Protein AF-H2YJM8-F1 (afdb_monomer_lite)

Radius of gyration: 16.75 Å; chains: 1; bounding box: 34×37×42 Å

Secondary structure (DSSP, 8-state):
--S--SEEEEEETT-TTGGGS--S-SBTTEEEEEETT--TTGGGSPP-TT--HHHHHHHHHHHHHHHHHHHHHHHHHHHH-TTS-PPPHHHHHHHHHHS--TT--

InterPro domains:
  IPR008758 Peptidase S28 [PF05577] (4-61)
  IPR029058 Alpha/Beta hydrolase fold [G3DSA:3.40.50.1820] (1-74)

Structure (mmCIF, N/CA/C/O backbone):
data_AF-H2YJM8-F1
#
_entry.id   AF-H2YJM8-F1
#
loop_
_atom_site.group_PDB
_atom_site.id
_atom_site.type_symbol
_atom_site.label_atom_id
_atom_site.label_alt_id
_atom_site.label_comp_id
_atom_site.label_asym_id
_atom_site.label_entity_id
_atom_site.label_seq_id
_atom_site.pdbx_PDB_ins_code
_atom_site.Cartn_x
_atom_site.Cartn_y
_atom_site.Cartn_z
_atom_site.occupancy
_atom_site.B_iso_or_equiv
_atom_site.auth_seq_id
_atom_site.auth_comp_id
_atom_site.auth_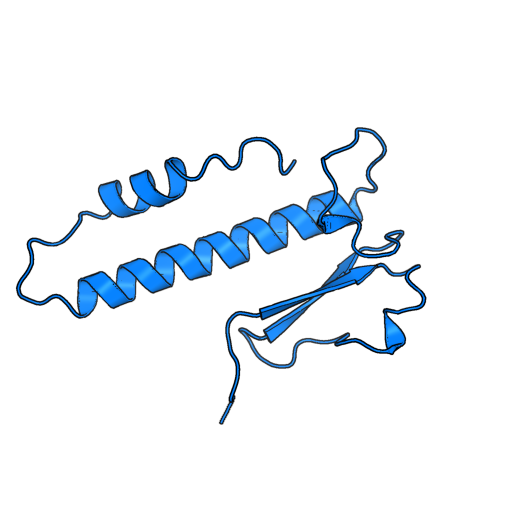asym_id
_atom_site.auth_atom_id
_atom_site.pdbx_PDB_model_num
ATOM 1 N N . MET A 1 1 ? -17.806 -14.431 8.604 1.00 53.25 1 MET A N 1
ATOM 2 C CA . MET A 1 1 ? -16.994 -13.704 9.606 1.00 53.25 1 MET A CA 1
ATOM 3 C C . MET A 1 1 ? -15.640 -13.440 8.982 1.00 53.25 1 MET A C 1
ATOM 5 O O . MET A 1 1 ? -15.050 -14.398 8.506 1.00 53.25 1 MET A O 1
ATOM 9 N N . ASN A 1 2 ? -15.157 -12.198 8.989 1.00 67.06 2 ASN A N 1
ATOM 10 C CA . ASN A 1 2 ? -13.752 -11.919 8.689 1.00 67.06 2 ASN A CA 1
ATOM 11 C C . ASN A 1 2 ? -12.991 -11.858 10.012 1.00 67.06 2 ASN A C 1
ATOM 13 O O . ASN A 1 2 ? -13.366 -11.090 10.895 1.00 67.06 2 ASN A O 1
ATOM 17 N N . LEU A 1 3 ? -11.965 -12.697 10.159 1.00 91.12 3 LEU A N 1
ATOM 18 C CA . LEU A 1 3 ? -11.125 -12.755 11.362 1.00 91.12 3 LEU A CA 1
ATOM 19 C C . LEU A 1 3 ? -10.036 -11.669 11.371 1.00 91.12 3 LEU A C 1
ATOM 21 O O . LEU A 1 3 ? -9.430 -11.417 12.407 1.00 91.12 3 LEU A O 1
ATOM 25 N N . ALA A 1 4 ? -9.812 -11.020 10.227 1.00 95.25 4 ALA A N 1
ATOM 26 C CA . ALA A 1 4 ? -8.858 -9.938 10.040 1.00 95.25 4 ALA A CA 1
ATOM 27 C C . ALA A 1 4 ? -9.523 -8.739 9.347 1.00 95.25 4 ALA A C 1
ATOM 29 O O . ALA A 1 4 ? -10.508 -8.888 8.620 1.00 95.25 4 ALA A O 1
ATOM 30 N N . SER A 1 5 ? -8.970 -7.550 9.572 1.00 96.44 5 SER A N 1
ATOM 31 C CA . SER A 1 5 ? -9.391 -6.294 8.947 1.00 96.44 5 SER A CA 1
ATOM 32 C C . SER A 1 5 ? -8.236 -5.302 8.945 1.00 96.44 5 SER A C 1
ATOM 34 O O . SER A 1 5 ? -7.388 -5.373 9.832 1.00 96.44 5 SER A O 1
ATOM 36 N N . ASN A 1 6 ? -8.289 -4.325 8.044 1.00 97.44 6 ASN A N 1
ATOM 37 C CA . ASN A 1 6 ? -7.345 -3.212 7.942 1.00 97.44 6 ASN A CA 1
ATOM 38 C C . ASN A 1 6 ? -5.914 -3.690 7.657 1.00 97.44 6 ASN A C 1
ATOM 40 O O . ASN A 1 6 ? -4.982 -3.372 8.393 1.00 97.44 6 ASN A O 1
ATOM 44 N N . ILE A 1 7 ? -5.766 -4.486 6.596 1.00 98.38 7 ILE A N 1
ATOM 45 C CA . ILE A 1 7 ? -4.476 -4.975 6.101 1.00 98.38 7 ILE A CA 1
ATOM 46 C C . ILE A 1 7 ? -4.358 -4.607 4.622 1.00 98.38 7 ILE A C 1
ATOM 48 O O . ILE A 1 7 ? -5.304 -4.800 3.856 1.00 98.38 7 ILE A O 1
ATOM 52 N N . ILE A 1 8 ? -3.195 -4.076 4.246 1.00 98.69 8 ILE A N 1
ATOM 53 C CA . ILE A 1 8 ? -2.765 -3.915 2.857 1.00 98.69 8 ILE A CA 1
ATOM 54 C C . ILE A 1 8 ? -1.729 -5.005 2.584 1.00 98.69 8 ILE A C 1
ATOM 56 O O . ILE A 1 8 ? -0.774 -5.149 3.347 1.00 98.69 8 ILE A O 1
ATOM 60 N N . PHE A 1 9 ? -1.924 -5.763 1.512 1.00 98.69 9 PHE A N 1
ATOM 61 C CA . PHE A 1 9 ? -0.954 -6.710 0.978 1.00 98.69 9 PHE A CA 1
ATOM 62 C C . PHE A 1 9 ? -0.329 -6.102 -0.283 1.00 98.69 9 PHE A C 1
ATOM 64 O O . PHE A 1 9 ? -0.898 -6.220 -1.368 1.00 98.69 9 PHE A O 1
ATOM 71 N N . SER A 1 10 ? 0.805 -5.412 -0.147 1.00 98.62 10 SER A N 1
ATOM 72 C CA . SER A 1 10 ? 1.566 -4.895 -1.288 1.00 98.62 10 SER A CA 1
ATOM 73 C C . SER A 1 10 ? 2.537 -5.959 -1.810 1.00 98.62 10 SER A C 1
ATOM 75 O O . SER A 1 10 ? 3.197 -6.651 -1.037 1.00 98.62 10 SER A O 1
ATOM 77 N N . ASN A 1 11 ? 2.615 -6.118 -3.131 1.00 98.81 11 ASN A N 1
ATOM 78 C CA . ASN A 1 11 ? 3.601 -6.980 -3.782 1.00 98.81 11 ASN A CA 1
ATOM 79 C C . ASN A 1 11 ? 4.238 -6.256 -4.968 1.00 98.81 11 ASN A C 1
ATOM 81 O O . ASN A 1 11 ? 3.570 -5.497 -5.671 1.00 98.81 11 ASN A O 1
ATOM 85 N N . GLY A 1 12 ? 5.516 -6.531 -5.220 1.00 98.62 12 GLY A N 1
ATOM 86 C CA . GLY A 1 12 ? 6.188 -6.115 -6.447 1.00 98.62 12 GLY A CA 1
ATOM 87 C C . GLY A 1 12 ? 5.928 -7.103 -7.582 1.00 98.62 12 GLY A C 1
ATOM 88 O O . GLY A 1 12 ? 5.991 -8.311 -7.373 1.00 98.62 12 GLY A O 1
ATOM 89 N N . GLU A 1 13 ? 5.657 -6.621 -8.792 1.00 98.44 13 GLU A N 1
ATOM 90 C CA . GLU A 1 13 ? 5.457 -7.477 -9.967 1.00 98.44 13 GLU A CA 1
ATOM 91 C C . GLU A 1 13 ? 6.652 -8.404 -10.251 1.00 98.44 13 GLU A C 1
ATOM 93 O O . GLU A 1 13 ? 6.440 -9.570 -10.606 1.00 98.44 13 GLU A O 1
ATOM 98 N N . LEU A 1 14 ? 7.872 -7.894 -10.048 1.00 98.38 14 LEU A N 1
ATOM 99 C CA . LEU A 1 14 ? 9.153 -8.572 -10.277 1.00 98.38 14 LEU A CA 1
ATOM 100 C C . LEU A 1 14 ? 9.646 -9.357 -9.052 1.00 98.38 14 LEU A C 1
ATOM 102 O O . LEU A 1 14 ? 10.723 -9.955 -9.093 1.00 98.38 14 LEU A O 1
ATOM 106 N N . ASP A 1 15 ? 8.906 -9.323 -7.944 1.00 98.44 15 ASP A N 1
ATOM 107 C CA . ASP A 1 15 ? 9.282 -10.018 -6.720 1.00 98.44 15 ASP A CA 1
ATOM 108 C C . ASP A 1 15 ? 9.005 -11.528 -6.844 1.00 98.44 15 ASP A C 1
ATOM 110 O O . ASP A 1 15 ? 7.842 -11.917 -6.983 1.00 98.44 15 ASP A O 1
ATOM 114 N N . PRO A 1 16 ? 10.019 -12.413 -6.742 1.00 97.88 16 PRO A N 1
ATOM 115 C CA . PRO A 1 16 ? 9.787 -13.858 -6.760 1.00 97.88 16 PRO A CA 1
ATOM 116 C C . PRO A 1 16 ? 8.923 -14.345 -5.585 1.00 97.88 16 PRO A C 1
ATOM 118 O O . PRO A 1 16 ? 8.358 -15.433 -5.659 1.00 97.88 16 PRO A O 1
ATOM 121 N N . TRP A 1 17 ? 8.799 -13.561 -4.508 1.00 98.31 17 TRP A N 1
ATOM 122 C CA . TRP A 1 17 ? 7.943 -13.897 -3.369 1.00 98.31 17 TRP A CA 1
ATOM 123 C C . TRP A 1 17 ? 6.462 -13.575 -3.597 1.00 98.31 17 TRP A C 1
ATOM 125 O O . TRP A 1 17 ? 5.625 -14.094 -2.856 1.00 98.31 17 TRP A O 1
ATOM 135 N N . LYS A 1 18 ? 6.125 -12.775 -4.623 1.00 97.94 18 LYS A N 1
ATOM 136 C CA . LYS A 1 18 ? 4.756 -12.319 -4.920 1.00 97.94 18 LYS A CA 1
ATOM 137 C C . LYS A 1 18 ? 3.760 -13.475 -4.969 1.00 97.94 18 LYS A C 1
ATOM 139 O O . LYS A 1 18 ? 2.709 -13.410 -4.339 1.00 97.94 18 LYS A O 1
ATOM 144 N N . ASP A 1 19 ? 4.096 -14.550 -5.678 1.00 96.88 19 ASP A N 1
ATOM 145 C CA . ASP A 1 19 ? 3.170 -15.667 -5.909 1.00 96.88 19 ASP A CA 1
ATOM 146 C C . ASP A 1 19 ? 2.885 -16.489 -4.635 1.00 96.88 19 ASP A C 1
ATOM 148 O O . ASP A 1 19 ? 1.941 -17.276 -4.604 1.00 96.88 19 ASP A O 1
ATOM 152 N N . GLY A 1 20 ? 3.658 -16.282 -3.561 1.00 97.94 20 GLY A N 1
ATOM 153 C CA . GLY A 1 20 ? 3.370 -16.811 -2.225 1.00 97.94 20 GLY A CA 1
ATOM 154 C C . GLY A 1 20 ? 2.483 -15.907 -1.356 1.00 97.94 20 GLY A C 1
ATOM 155 O O . GLY A 1 20 ? 2.166 -16.279 -0.226 1.00 97.94 20 GLY A O 1
ATOM 156 N N . GLY A 1 21 ? 2.116 -14.718 -1.843 1.00 97.00 21 GLY A N 1
ATOM 157 C CA . GLY A 1 21 ? 1.359 -13.700 -1.117 1.00 97.00 21 GLY A CA 1
ATOM 158 C C . GLY A 1 21 ? -0.142 -13.663 -1.436 1.00 97.00 21 GLY A C 1
ATOM 159 O O . GLY A 1 21 ? -0.733 -14.608 -1.955 1.00 97.00 21 GLY A O 1
ATOM 160 N N . VAL A 1 22 ? -0.776 -12.531 -1.109 1.00 98.00 22 VAL A N 1
ATOM 161 C CA . VAL A 1 22 ? -2.187 -12.233 -1.420 1.00 98.00 22 VAL A CA 1
ATOM 162 C C . VAL A 1 22 ? -2.239 -11.268 -2.604 1.00 98.00 22 VAL A C 1
ATOM 164 O O . VAL A 1 22 ? -1.743 -10.149 -2.503 1.00 98.00 22 VAL A O 1
ATOM 167 N N . LEU A 1 23 ? -2.838 -11.703 -3.717 1.00 97.75 23 LEU A N 1
ATOM 168 C CA . LEU A 1 23 ? -2.801 -10.986 -5.006 1.00 97.75 23 LEU A CA 1
ATOM 169 C C . LEU A 1 23 ? -4.126 -10.336 -5.419 1.00 97.75 23 LEU A C 1
ATOM 171 O O . LEU A 1 23 ? -4.203 -9.696 -6.463 1.00 97.75 23 LEU A O 1
ATOM 175 N N . HIS A 1 24 ? -5.177 -10.520 -4.629 1.00 97.81 24 HIS A N 1
ATOM 176 C CA . HIS A 1 24 ? -6.486 -9.924 -4.859 1.00 97.81 24 HIS A CA 1
ATOM 177 C C . HIS A 1 24 ? -7.129 -9.562 -3.525 1.00 97.81 24 HIS A C 1
ATOM 179 O O . HIS A 1 24 ? -6.831 -10.170 -2.494 1.00 97.81 24 HIS A O 1
ATOM 185 N N . ASP A 1 25 ? -8.025 -8.580 -3.555 1.00 98.00 25 ASP A N 1
ATOM 186 C CA . ASP A 1 25 ? -8.775 -8.168 -2.376 1.00 98.00 25 ASP A CA 1
ATOM 187 C C . ASP A 1 25 ? -9.557 -9.351 -1.795 1.00 98.00 25 ASP A C 1
ATOM 189 O O . ASP A 1 25 ? -10.327 -10.022 -2.484 1.00 98.00 25 ASP A O 1
ATOM 193 N N . LEU A 1 26 ? -9.391 -9.578 -0.493 1.00 96.81 26 LEU A N 1
ATOM 194 C CA . LEU A 1 26 ? -10.138 -10.599 0.246 1.00 96.81 26 LEU A CA 1
ATOM 195 C C . LEU A 1 26 ? -11.411 -10.012 0.868 1.00 96.81 26 LEU A C 1
ATOM 197 O O . LEU A 1 26 ? -12.345 -10.738 1.207 1.00 96.81 26 LEU A O 1
ATOM 201 N N . SER A 1 27 ? -11.439 -8.692 1.074 1.00 96.31 27 SER A N 1
ATOM 202 C CA . SER A 1 27 ? -12.597 -7.938 1.560 1.00 96.31 27 SER A CA 1
ATOM 203 C C . SER A 1 27 ? -12.368 -6.426 1.411 1.00 96.31 27 SER A C 1
ATOM 205 O O . SER A 1 27 ? -11.228 -6.022 1.190 1.00 96.31 27 SER A O 1
ATOM 207 N N . PRO A 1 28 ? -13.375 -5.566 1.668 1.00 94.88 28 PRO A N 1
ATOM 208 C CA . PRO A 1 28 ? -13.203 -4.109 1.614 1.00 94.88 28 PRO A CA 1
ATOM 209 C C . PRO A 1 28 ? -12.111 -3.524 2.530 1.00 94.88 28 PRO A C 1
ATOM 211 O O . PRO A 1 28 ? -11.751 -2.362 2.374 1.00 94.88 28 PRO A O 1
ATOM 214 N N . THR A 1 29 ? -11.617 -4.277 3.521 1.00 95.75 29 THR A N 1
ATOM 215 C CA . THR A 1 29 ? -10.543 -3.840 4.435 1.00 95.75 29 THR A CA 1
ATOM 216 C C . THR A 1 29 ? -9.304 -4.739 4.399 1.00 95.75 29 THR A C 1
ATOM 218 O O . THR A 1 29 ? -8.387 -4.537 5.193 1.00 95.75 29 THR A O 1
ATOM 221 N N . LEU A 1 30 ? -9.278 -5.732 3.507 1.00 97.56 30 LEU A N 1
ATOM 222 C CA . LEU A 1 30 ? -8.152 -6.635 3.266 1.00 97.56 30 LEU A CA 1
ATOM 223 C C . LEU A 1 30 ? -7.802 -6.523 1.784 1.00 97.56 30 LEU A C 1
ATOM 225 O O . LEU A 1 30 ? -8.307 -7.303 0.974 1.00 97.56 30 LEU A O 1
ATOM 229 N N . VAL A 1 31 ? -7.025 -5.498 1.449 1.00 98.19 31 VAL A N 1
ATOM 230 C CA . VAL A 1 31 ? -6.803 -5.060 0.066 1.00 98.19 31 VAL A CA 1
ATOM 231 C C . VAL A 1 31 ? -5.429 -5.490 -0.431 1.00 98.19 31 VAL A C 1
ATOM 233 O O . VAL A 1 31 ? -4.476 -5.505 0.349 1.00 98.19 31 VAL A O 1
ATOM 236 N N . ALA A 1 32 ? -5.320 -5.832 -1.710 1.00 98.50 32 ALA A N 1
ATOM 237 C CA . ALA A 1 32 ? -4.068 -6.190 -2.365 1.00 98.50 32 ALA A CA 1
ATOM 238 C C . ALA A 1 32 ? -3.645 -5.087 -3.344 1.00 98.50 32 ALA A C 1
ATOM 240 O O . ALA A 1 32 ? -4.439 -4.642 -4.171 1.00 98.50 32 ALA A O 1
ATOM 241 N N . LEU A 1 33 ? -2.388 -4.650 -3.259 1.00 98.69 33 LEU A N 1
ATOM 242 C CA . LEU A 1 33 ? -1.814 -3.631 -4.137 1.00 98.69 33 LEU A CA 1
ATOM 243 C C . LEU A 1 33 ? -0.626 -4.221 -4.897 1.00 98.69 33 LEU A C 1
ATOM 245 O O . LEU A 1 33 ? 0.253 -4.850 -4.311 1.00 98.69 33 LEU A O 1
ATOM 249 N N . LEU A 1 34 ? -0.594 -4.006 -6.210 1.00 98.56 34 LEU A N 1
ATOM 250 C CA . LEU A 1 34 ? 0.513 -4.425 -7.061 1.00 98.56 34 LEU A CA 1
ATOM 251 C C . LEU A 1 34 ? 1.353 -3.210 -7.451 1.00 98.56 34 LEU A C 1
ATOM 253 O O . LEU A 1 34 ? 0.834 -2.236 -7.996 1.00 98.56 34 LEU A O 1
ATOM 257 N N . VAL A 1 35 ? 2.655 -3.291 -7.200 1.00 98.62 35 VAL A N 1
ATOM 258 C CA . VAL A 1 35 ? 3.644 -2.341 -7.702 1.00 98.62 35 VAL A CA 1
ATOM 259 C C . VAL A 1 35 ? 4.206 -2.903 -9.009 1.00 98.62 35 VAL A C 1
ATOM 261 O O . VAL A 1 35 ? 5.108 -3.742 -8.987 1.00 98.62 35 VAL A O 1
ATOM 264 N N . GLU A 1 36 ? 3.657 -2.464 -10.145 1.00 98.38 36 GLU A N 1
ATOM 265 C CA . GLU A 1 36 ? 4.218 -2.741 -11.483 1.00 98.38 36 GLU A CA 1
ATOM 266 C C . GLU A 1 36 ? 5.692 -2.313 -11.525 1.00 98.38 36 GLU A C 1
ATOM 268 O O . GLU A 1 36 ? 6.043 -1.296 -10.927 1.00 98.38 36 GLU A O 1
ATOM 273 N N . GLU A 1 37 ? 6.567 -3.098 -12.156 1.00 97.69 37 GLU A N 1
ATOM 274 C CA . GLU A 1 37 ? 8.035 -2.887 -12.154 1.00 97.69 37 GLU A CA 1
ATOM 275 C C . GLU A 1 37 ? 8.709 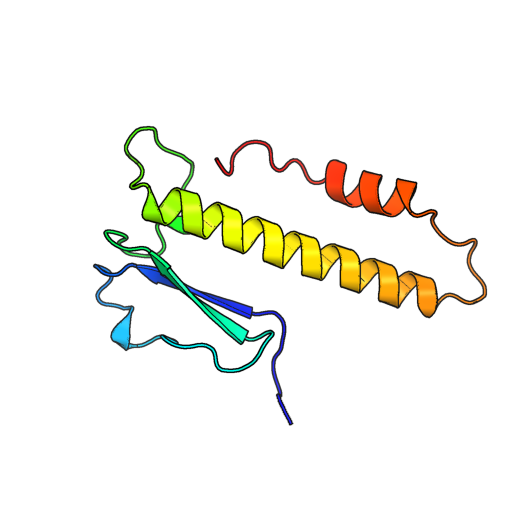-2.921 -10.758 1.00 97.69 37 GLU A C 1
ATOM 277 O O . GLU A 1 37 ? 9.927 -2.781 -10.632 1.00 97.69 37 GLU A O 1
ATOM 282 N N . GLY A 1 38 ? 7.944 -3.138 -9.685 1.00 97.88 38 GLY A N 1
ATOM 283 C CA . GLY A 1 38 ? 8.456 -3.238 -8.325 1.00 97.88 38 GLY A CA 1
ATOM 284 C C . GLY A 1 38 ? 9.082 -4.601 -8.050 1.00 97.88 38 GLY A C 1
ATOM 285 O O . GLY A 1 38 ? 8.515 -5.636 -8.390 1.00 97.88 38 GLY A O 1
ATOM 286 N N . ALA A 1 39 ? 10.234 -4.611 -7.382 1.00 97.88 39 ALA A N 1
ATOM 287 C CA . ALA A 1 39 ? 10.809 -5.814 -6.779 1.00 97.88 39 ALA A CA 1
ATOM 288 C C . ALA A 1 39 ? 10.377 -5.933 -5.301 1.00 97.88 39 ALA A C 1
ATOM 290 O O . ALA A 1 39 ? 9.377 -5.346 -4.886 1.00 97.88 39 ALA A O 1
ATOM 291 N N . HIS A 1 40 ? 11.139 -6.680 -4.499 1.00 98.12 40 HIS A N 1
ATOM 292 C CA . HIS A 1 40 ? 10.827 -6.964 -3.098 1.00 98.12 40 HIS A CA 1
ATOM 293 C C . HIS A 1 40 ? 10.571 -5.683 -2.273 1.00 98.12 40 HIS A C 1
ATOM 295 O O . HIS A 1 40 ? 11.492 -4.892 -2.045 1.00 98.12 40 HIS A O 1
ATOM 301 N N . HIS A 1 41 ? 9.306 -5.483 -1.875 1.00 98.25 41 HIS A N 1
ATOM 302 C CA . HIS A 1 41 ? 8.783 -4.395 -1.027 1.00 98.25 41 HIS A CA 1
ATOM 303 C C . HIS A 1 41 ? 9.311 -2.971 -1.355 1.00 98.25 41 HIS A C 1
ATOM 305 O O . HIS A 1 41 ? 9.767 -2.222 -0.478 1.00 98.25 41 HIS A O 1
ATOM 311 N N . LEU A 1 42 ? 9.318 -2.589 -2.641 1.00 98.44 42 LEU A N 1
ATOM 312 C CA . LEU A 1 42 ? 9.815 -1.279 -3.103 1.00 98.44 42 LEU A CA 1
ATOM 313 C C . LEU A 1 42 ? 9.063 -0.086 -2.474 1.00 98.44 42 LEU A C 1
ATOM 315 O O . LEU A 1 42 ? 9.664 0.951 -2.177 1.00 98.44 42 LEU A O 1
ATOM 319 N N . ASP A 1 43 ? 7.768 -0.252 -2.230 1.00 98.31 43 ASP A N 1
ATOM 320 C CA . ASP A 1 43 ? 6.862 0.673 -1.543 1.00 98.31 43 ASP A CA 1
ATOM 321 C C . ASP A 1 43 ? 7.404 1.144 -0.186 1.00 98.31 43 ASP A C 1
ATOM 323 O O . ASP A 1 43 ? 7.306 2.331 0.129 1.00 98.31 43 ASP A O 1
ATOM 327 N N . LEU A 1 44 ? 8.097 0.275 0.557 1.00 97.88 44 LEU A N 1
ATOM 328 C CA . LEU A 1 44 ? 8.659 0.594 1.875 1.00 97.88 44 LEU A CA 1
ATOM 329 C C . LEU A 1 44 ? 10.008 1.333 1.842 1.00 97.88 44 LEU A C 1
ATOM 331 O O . LEU A 1 44 ? 10.486 1.790 2.886 1.00 97.88 44 LEU A O 1
ATOM 335 N N . ARG A 1 45 ? 10.669 1.436 0.681 1.00 97.06 45 ARG A N 1
ATOM 336 C CA . ARG A 1 45 ? 11.948 2.160 0.563 1.00 97.06 45 ARG A CA 1
ATOM 337 C C . ARG A 1 45 ? 11.723 3.677 0.597 1.00 97.06 45 ARG A C 1
ATOM 339 O O . ARG A 1 45 ? 10.625 4.170 0.362 1.00 97.06 45 ARG A O 1
ATOM 346 N N . GLY A 1 46 ? 12.778 4.433 0.909 1.00 94.62 46 GLY A N 1
ATOM 347 C CA . GLY A 1 46 ? 12.735 5.897 0.804 1.00 94.62 46 GLY A CA 1
ATOM 348 C C . GLY A 1 46 ? 12.532 6.347 -0.645 1.00 94.62 46 GLY A C 1
ATOM 349 O O . GLY A 1 46 ? 12.964 5.639 -1.554 1.00 94.62 46 GLY A O 1
ATOM 350 N N . SER A 1 47 ? 11.904 7.511 -0.842 1.00 95.38 47 SER A N 1
ATOM 351 C CA . SER A 1 47 ? 11.656 8.044 -2.184 1.00 95.38 47 SER A CA 1
ATOM 352 C C . SER A 1 47 ? 12.949 8.279 -2.964 1.00 95.38 47 SER A C 1
ATOM 354 O O . SER A 1 47 ? 13.972 8.702 -2.411 1.00 95.38 47 SER A O 1
ATOM 356 N N . ASN A 1 48 ? 12.888 7.995 -4.260 1.00 95.69 48 ASN A N 1
ATOM 357 C CA . ASN A 1 48 ? 13.976 8.159 -5.209 1.00 95.69 48 ASN A CA 1
ATOM 358 C C . ASN A 1 48 ? 13.438 8.837 -6.487 1.00 95.69 48 ASN A C 1
ATOM 360 O O . ASN A 1 48 ? 12.359 8.466 -6.941 1.00 95.69 48 ASN A O 1
ATOM 364 N N . PRO A 1 49 ? 14.150 9.813 -7.086 1.00 96.69 49 PRO A N 1
ATOM 365 C CA . PRO A 1 49 ? 13.787 10.371 -8.393 1.00 96.69 49 PRO A CA 1
ATOM 366 C C . PRO A 1 49 ? 13.586 9.336 -9.512 1.00 96.69 49 PRO A C 1
ATOM 368 O O . PRO A 1 49 ? 12.831 9.608 -10.440 1.00 96.69 49 PRO A O 1
ATOM 371 N N . ASP A 1 50 ? 14.233 8.173 -9.407 1.00 97.25 50 ASP A N 1
ATOM 372 C CA . ASP A 1 50 ? 14.129 7.065 -10.362 1.00 97.25 50 ASP A CA 1
ATOM 373 C C . ASP A 1 50 ? 13.014 6.059 -10.005 1.00 97.25 50 ASP A C 1
ATOM 375 O O . ASP A 1 50 ? 12.920 4.996 -10.618 1.00 97.25 50 ASP A O 1
ATOM 379 N N . ASP A 1 51 ? 12.184 6.348 -8.995 1.00 98.06 51 ASP A N 1
ATOM 380 C CA . ASP A 1 51 ? 11.059 5.483 -8.642 1.00 98.06 51 ASP A CA 1
ATOM 381 C C . ASP A 1 51 ? 10.065 5.388 -9.818 1.00 98.06 51 ASP A C 1
ATOM 383 O O . ASP A 1 51 ? 9.643 6.419 -10.358 1.00 98.06 51 ASP A O 1
ATOM 387 N N . PRO A 1 52 ? 9.619 4.175 -10.200 1.00 98.00 52 PRO A N 1
ATOM 388 C CA . PRO A 1 52 ? 8.591 4.031 -11.219 1.00 98.00 52 PRO A CA 1
ATOM 389 C C . PRO A 1 52 ? 7.278 4.674 -10.753 1.00 98.00 52 PRO A C 1
ATOM 391 O O . PRO A 1 52 ? 6.930 4.680 -9.568 1.00 98.00 52 PRO A O 1
ATOM 394 N N . ALA A 1 53 ? 6.491 5.196 -11.696 1.00 98.12 53 ALA A N 1
ATOM 395 C CA . ALA A 1 53 ? 5.236 5.884 -11.376 1.00 98.12 53 ALA A CA 1
ATOM 396 C C . ALA A 1 53 ? 4.245 4.994 -10.594 1.00 98.12 53 ALA A C 1
ATOM 398 O O . ALA A 1 53 ? 3.443 5.493 -9.798 1.00 98.12 53 ALA A O 1
ATOM 399 N N . SER A 1 54 ? 4.325 3.675 -10.795 1.00 98.25 54 SER A N 1
ATOM 400 C CA . SER A 1 54 ? 3.554 2.656 -10.083 1.00 98.25 54 SER A CA 1
ATOM 401 C C . SER A 1 54 ? 3.769 2.709 -8.568 1.00 98.25 54 SER A C 1
ATOM 403 O O . SER A 1 54 ? 2.787 2.755 -7.826 1.00 98.25 54 SER A O 1
ATOM 405 N N . VAL A 1 55 ? 5.016 2.779 -8.082 1.00 98.31 55 VAL A N 1
ATOM 406 C CA . VAL A 1 55 ? 5.284 2.781 -6.636 1.00 98.31 55 VAL A CA 1
ATOM 407 C C . VAL A 1 55 ? 4.876 4.095 -5.984 1.00 98.31 55 VAL A C 1
ATOM 409 O O . VAL A 1 55 ? 4.349 4.090 -4.874 1.00 98.31 55 VAL A O 1
ATOM 412 N N . ILE A 1 56 ? 5.012 5.219 -6.692 1.00 97.75 56 ILE A N 1
ATOM 413 C CA . ILE A 1 56 ? 4.520 6.522 -6.218 1.00 97.75 56 ILE A CA 1
ATOM 414 C C . ILE A 1 56 ? 2.996 6.471 -6.035 1.00 97.75 56 ILE A C 1
ATOM 416 O O . ILE A 1 56 ? 2.466 6.895 -5.005 1.00 97.75 56 ILE A O 1
ATOM 420 N N . LYS A 1 57 ? 2.279 5.902 -7.012 1.00 98.19 57 LYS A N 1
ATOM 421 C CA . LYS A 1 57 ? 0.825 5.725 -6.943 1.00 98.19 57 LYS A CA 1
ATOM 422 C C . LYS A 1 57 ? 0.417 4.791 -5.801 1.00 98.19 57 LYS A C 1
ATOM 424 O O . LYS A 1 57 ? -0.514 5.127 -5.069 1.00 98.19 57 LYS A O 1
ATOM 429 N N . VAL A 1 58 ? 1.104 3.659 -5.630 1.00 98.44 58 VAL A N 1
ATOM 430 C CA . VAL A 1 58 ? 0.821 2.697 -4.552 1.00 98.44 58 VAL A CA 1
ATOM 431 C C . VAL A 1 58 ? 1.061 3.328 -3.180 1.00 98.44 58 VAL A C 1
ATOM 433 O O . VAL A 1 58 ? 0.149 3.311 -2.358 1.00 98.44 58 VAL A O 1
ATOM 436 N N . ARG A 1 59 ? 2.188 4.020 -2.963 1.00 98.38 59 ARG A N 1
ATOM 437 C CA . ARG A 1 59 ? 2.455 4.753 -1.709 1.00 98.38 59 ARG A CA 1
ATOM 438 C C . ARG A 1 59 ? 1.368 5.781 -1.393 1.00 98.38 59 ARG A C 1
ATOM 440 O O . ARG A 1 59 ? 0.966 5.935 -0.240 1.00 98.38 59 ARG A O 1
ATOM 447 N N . GLN A 1 60 ? 0.852 6.479 -2.407 1.00 97.19 60 GLN A N 1
ATOM 448 C CA . GLN A 1 60 ? -0.252 7.421 -2.222 1.00 97.19 60 GLN A CA 1
ATOM 449 C C . GLN A 1 60 ? -1.562 6.708 -1.840 1.00 97.19 60 GLN A C 1
ATOM 451 O O . GLN A 1 60 ? -2.300 7.210 -0.993 1.00 97.19 60 GLN A O 1
ATOM 456 N N . GLN A 1 61 ? -1.857 5.543 -2.422 1.00 97.81 61 GLN A N 1
ATOM 457 C CA . GLN A 1 61 ? -3.022 4.734 -2.043 1.00 97.81 61 GLN A CA 1
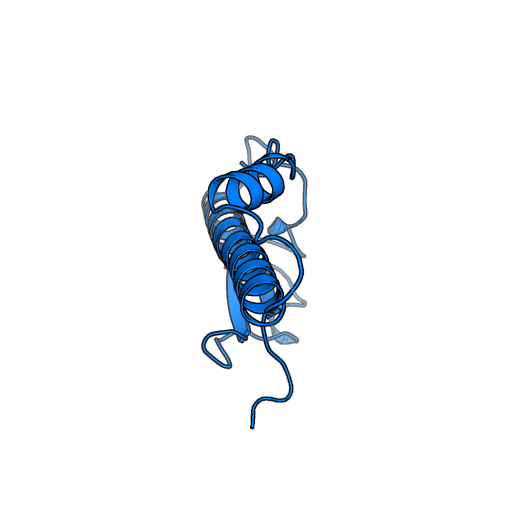ATOM 458 C C . GLN A 1 61 ? -2.904 4.208 -0.607 1.00 97.81 61 GLN A C 1
ATOM 460 O O . GLN A 1 61 ? -3.837 4.368 0.180 1.00 97.81 61 GLN A O 1
ATOM 465 N N . GLU A 1 62 ? -1.749 3.650 -0.243 1.00 98.25 62 GLU A N 1
ATOM 466 C CA . GLU A 1 62 ? -1.444 3.184 1.115 1.00 98.25 62 GLU A CA 1
ATOM 467 C C . GLU A 1 62 ? -1.620 4.303 2.138 1.00 98.25 62 GLU A C 1
ATOM 469 O O . GLU A 1 62 ? -2.290 4.129 3.158 1.00 98.25 62 GLU A O 1
ATOM 474 N N . LEU A 1 63 ? -1.074 5.484 1.834 1.00 95.31 63 LEU A N 1
ATOM 475 C CA . LEU A 1 63 ? -1.184 6.669 2.671 1.00 95.31 63 LEU A CA 1
ATOM 476 C C . LEU A 1 63 ? -2.646 7.042 2.949 1.00 95.31 63 LEU A C 1
ATOM 478 O O . LEU A 1 63 ? -3.008 7.282 4.104 1.00 95.31 63 LEU A O 1
ATOM 482 N N . GLU A 1 64 ? -3.493 7.095 1.921 1.00 93.69 64 GLU A N 1
ATOM 483 C CA . GLU A 1 64 ? -4.906 7.449 2.094 1.00 93.69 64 GLU A CA 1
ATOM 484 C C . GLU A 1 64 ? -5.688 6.378 2.866 1.00 93.69 64 GLU A C 1
ATOM 486 O O . GLU A 1 64 ? -6.4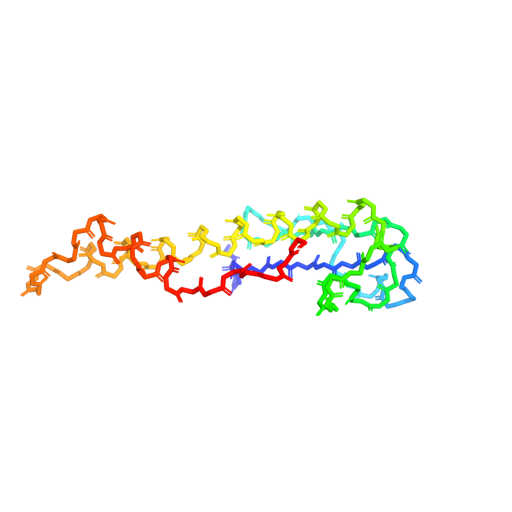92 6.715 3.741 1.00 93.69 64 GLU A O 1
ATOM 491 N N . ILE A 1 65 ? -5.402 5.093 2.635 1.00 96.19 65 ILE A N 1
ATOM 492 C CA . ILE A 1 65 ? -6.009 3.990 3.391 1.00 96.19 65 ILE A CA 1
ATOM 493 C C . ILE A 1 65 ? -5.626 4.076 4.877 1.00 96.19 65 ILE A C 1
ATOM 495 O O . ILE A 1 65 ? -6.501 4.050 5.749 1.00 96.19 65 ILE A O 1
ATOM 499 N N . ILE A 1 66 ? -4.336 4.251 5.185 1.00 94.75 66 ILE A N 1
ATOM 500 C CA . ILE A 1 66 ? -3.831 4.341 6.563 1.00 94.75 66 ILE A CA 1
ATOM 501 C C . ILE A 1 66 ? -4.398 5.577 7.274 1.00 94.75 66 ILE A C 1
ATOM 503 O O . ILE A 1 66 ? -4.823 5.486 8.431 1.00 94.75 66 ILE A O 1
ATOM 507 N N . LYS A 1 67 ? -4.470 6.734 6.597 1.00 87.31 67 LYS A N 1
ATOM 508 C CA . LYS A 1 67 ? -5.154 7.927 7.128 1.00 87.31 67 LYS A CA 1
ATOM 509 C C . LYS A 1 67 ? -6.615 7.627 7.457 1.00 87.31 67 LYS A C 1
ATOM 511 O O . LYS A 1 67 ? -7.085 8.018 8.528 1.00 87.31 67 LYS A O 1
ATOM 516 N N . GLY A 1 68 ? -7.310 6.907 6.575 1.00 87.38 68 GLY A N 1
ATOM 517 C CA . GLY A 1 68 ? -8.673 6.431 6.797 1.00 87.38 68 GLY A CA 1
ATOM 518 C C . GLY A 1 68 ? -8.795 5.586 8.066 1.00 87.38 68 GLY A C 1
ATOM 519 O O . GLY A 1 68 ? -9.659 5.860 8.901 1.00 87.38 68 GLY A O 1
ATOM 520 N N . TRP A 1 69 ? -7.894 4.622 8.277 1.00 93.94 69 TRP A N 1
ATOM 521 C CA . TRP A 1 69 ? -7.875 3.795 9.492 1.00 93.94 69 TRP A CA 1
ATOM 522 C C . TRP A 1 69 ? -7.651 4.618 10.763 1.00 93.94 69 TRP A C 1
ATOM 524 O O . TRP A 1 69 ? -8.346 4.415 11.762 1.00 93.94 69 TRP A O 1
ATOM 534 N N . ILE A 1 70 ? -6.724 5.581 10.73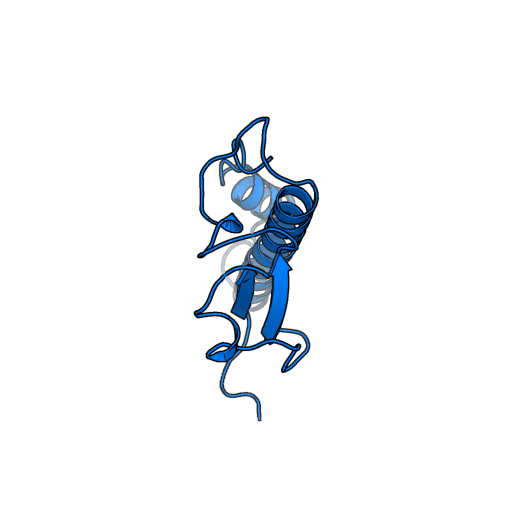2 1.00 87.19 70 ILE A N 1
ATOM 535 C CA . ILE A 1 70 ? -6.468 6.484 11.863 1.00 87.19 70 ILE A CA 1
ATOM 536 C C . ILE A 1 70 ? -7.721 7.315 12.172 1.00 87.19 70 ILE A C 1
ATOM 538 O O . ILE A 1 70 ? -8.141 7.391 13.329 1.00 87.19 70 ILE A O 1
ATOM 542 N N . ALA A 1 71 ? -8.355 7.903 11.154 1.00 81.69 71 ALA A N 1
ATOM 543 C CA . ALA A 1 71 ? -9.572 8.692 11.321 1.00 81.69 71 ALA A CA 1
ATOM 544 C C . ALA A 1 71 ? -10.723 7.854 11.906 1.00 81.69 71 ALA A C 1
ATOM 546 O O . ALA A 1 71 ? -11.359 8.270 12.876 1.00 81.69 71 ALA A O 1
ATOM 547 N N . GLN A 1 72 ? -10.947 6.645 11.380 1.00 84.56 72 GLN A N 1
ATOM 548 C CA . GLN A 1 72 ? -11.960 5.713 11.884 1.00 84.56 72 GLN A CA 1
ATOM 549 C C . GLN A 1 72 ? -11.699 5.306 13.341 1.00 84.56 72 GLN A C 1
ATOM 551 O O . GLN A 1 72 ? -12.633 5.272 14.147 1.00 84.56 72 GLN A O 1
ATOM 556 N N . HIS A 1 73 ? -10.439 5.038 13.707 1.00 87.50 73 HIS A N 1
ATOM 557 C CA . HIS A 1 73 ? -10.061 4.725 15.086 1.00 87.50 73 HIS A CA 1
ATOM 558 C C . HIS A 1 73 ? -10.459 5.854 16.043 1.00 87.50 73 HIS A C 1
ATOM 560 O O . HIS A 1 73 ? -11.108 5.606 17.064 1.00 87.50 73 HIS A O 1
ATOM 566 N N . TRP A 1 74 ? -10.111 7.098 15.706 1.00 81.00 74 TRP A N 1
ATOM 567 C CA . TRP A 1 74 ? -10.443 8.252 16.539 1.00 81.00 74 TRP A CA 1
ATOM 568 C C . TRP A 1 74 ? -11.945 8.519 16.587 1.00 81.00 74 TRP A C 1
ATOM 570 O O . TRP A 1 74 ? -12.472 8.726 17.677 1.00 81.00 74 TRP A O 1
ATOM 580 N N . ALA A 1 75 ? -12.656 8.420 15.463 1.00 79.19 75 ALA A N 1
ATOM 581 C CA . ALA A 1 75 ? -14.110 8.554 15.435 1.00 79.19 75 ALA A CA 1
ATOM 582 C C . ALA A 1 75 ? -14.796 7.534 16.365 1.00 79.19 75 ALA A C 1
ATOM 584 O O . ALA A 1 75 ? -15.643 7.906 17.179 1.00 79.19 75 ALA A O 1
ATOM 585 N N . LYS A 1 76 ? -14.373 6.261 16.327 1.00 81.69 76 LYS A N 1
ATOM 586 C CA . LYS A 1 76 ? -14.897 5.211 17.216 1.00 81.69 76 LYS A CA 1
ATOM 587 C C . LYS A 1 76 ? -14.568 5.481 18.684 1.00 81.69 76 LYS A C 1
ATOM 589 O O . LYS A 1 76 ? -15.434 5.338 19.546 1.00 81.69 76 LYS A O 1
ATOM 594 N N . LYS A 1 77 ? -13.325 5.871 18.982 1.00 77.62 77 LYS A N 1
ATOM 595 C CA . LYS A 1 77 ? -12.884 6.167 20.351 1.00 77.62 77 LYS A CA 1
ATOM 596 C C . LYS A 1 77 ? -13.685 7.322 20.955 1.00 77.62 77 LYS A C 1
ATOM 598 O O . LYS A 1 77 ? -14.139 7.204 22.087 1.00 77.62 77 LYS A O 1
ATOM 603 N N . LEU A 1 78 ? -13.912 8.384 20.180 1.00 69.44 78 LEU A N 1
ATOM 604 C CA . LEU A 1 78 ? -14.661 9.568 20.605 1.00 69.44 78 LEU A CA 1
ATOM 605 C C . LEU A 1 78 ? -16.166 9.312 20.721 1.00 69.44 78 LEU A C 1
ATOM 607 O O . LEU A 1 78 ? -16.791 9.794 21.663 1.00 69.44 78 LEU A O 1
ATOM 611 N N . GLY A 1 79 ? -16.737 8.509 19.819 1.00 64.38 79 GLY A N 1
ATOM 612 C CA . GLY A 1 79 ? -18.137 8.082 19.895 1.00 64.38 79 GLY A CA 1
ATOM 613 C C . GLY A 1 79 ? -18.444 7.182 21.100 1.00 64.38 79 GLY A C 1
ATOM 614 O O . GLY A 1 79 ? -19.556 7.222 21.626 1.00 64.38 79 GLY A O 1
ATOM 615 N N . ASN A 1 80 ? -17.457 6.415 21.580 1.00 59.50 80 ASN A N 1
ATOM 616 C CA . ASN A 1 80 ? -17.586 5.568 22.772 1.00 59.50 80 ASN A CA 1
ATOM 617 C C . ASN A 1 80 ? -17.331 6.311 24.096 1.00 59.50 80 ASN A C 1
ATOM 619 O O . ASN A 1 80 ? -17.817 5.880 25.141 1.00 59.50 80 ASN A O 1
ATOM 623 N N . THR A 1 81 ? -16.608 7.432 24.093 1.00 56.00 81 THR A N 1
ATOM 624 C CA . THR A 1 81 ? -16.390 8.258 25.290 1.00 56.00 81 THR A CA 1
ATOM 625 C C . THR A 1 81 ? -17.547 9.235 25.516 1.00 56.00 81 THR A C 1
ATOM 627 O O . THR A 1 81 ? -17.389 10.439 25.347 1.00 56.00 81 THR A O 1
ATOM 630 N N . ARG A 1 82 ? -18.713 8.757 25.971 1.00 52.25 82 ARG A N 1
ATOM 631 C CA . ARG A 1 82 ? -19.851 9.622 26.374 1.00 52.25 82 ARG A CA 1
ATOM 632 C C . ARG A 1 82 ? -19.626 10.432 27.674 1.00 52.25 82 ARG A C 1
ATOM 634 O O . ARG A 1 82 ? -20.586 10.895 28.274 1.00 52.25 82 ARG A O 1
ATOM 641 N N . GLY A 1 83 ? -18.383 10.620 28.127 1.00 49.06 83 GLY A N 1
ATOM 642 C CA . GLY A 1 83 ? -18.086 11.294 29.404 1.00 49.06 83 GLY A CA 1
ATOM 643 C C . GLY A 1 83 ? -16.714 11.965 29.534 1.00 49.06 83 GLY A C 1
ATOM 644 O O . GLY A 1 83 ? -16.430 12.562 30.566 1.00 49.06 83 GLY A O 1
ATOM 645 N N . LEU A 1 84 ? -15.863 11.922 28.506 1.00 47.66 84 LEU A N 1
ATOM 646 C CA . LEU A 1 84 ? -14.605 12.676 28.461 1.00 47.66 84 LEU A CA 1
ATOM 647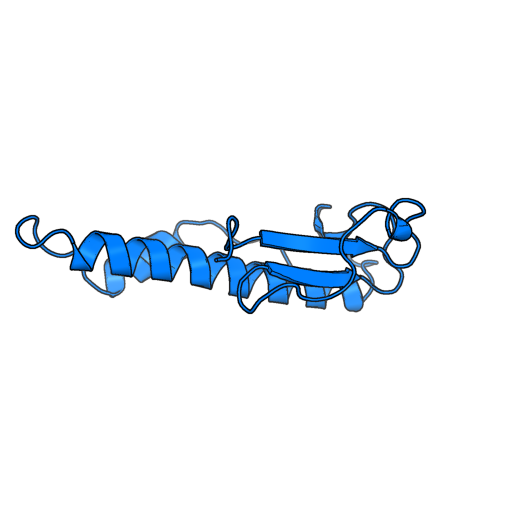 C C . LEU A 1 84 ? -14.762 13.724 27.362 1.00 47.66 84 LEU A C 1
ATOM 649 O O . LEU A 1 84 ? -15.075 13.356 26.233 1.00 47.66 84 LEU A O 1
ATOM 653 N N . LYS A 1 85 ? -14.620 15.011 27.714 1.00 48.16 85 LYS A N 1
ATOM 654 C CA . LYS A 1 85 ? -14.821 16.175 26.829 1.00 48.16 85 LYS A CA 1
ATOM 655 C C . LYS A 1 85 ? -14.321 15.869 25.410 1.00 48.16 85 LYS A C 1
ATOM 657 O O . LYS A 1 85 ? -13.126 15.676 25.201 1.00 48.16 85 LYS A O 1
ATOM 662 N N . SER A 1 86 ? -15.267 15.769 24.478 1.00 49.88 86 SER A N 1
ATOM 663 C CA . SER A 1 86 ? -15.072 15.345 23.093 1.00 49.88 86 SER A CA 1
ATOM 664 C C . SER A 1 86 ? -13.936 16.116 22.426 1.00 49.88 86 SER A C 1
ATOM 666 O O . SER A 1 86 ? -13.983 17.346 22.363 1.00 49.88 86 SER A O 1
ATOM 668 N N . TYR A 1 87 ? -12.942 15.409 21.891 1.00 56.03 87 TYR A N 1
ATOM 669 C CA . TYR A 1 87 ? -12.001 16.029 20.968 1.00 56.03 87 TYR A CA 1
ATOM 670 C C . TYR A 1 87 ? -12.774 16.526 19.737 1.00 56.03 87 TYR A C 1
ATOM 672 O O . TYR A 1 87 ? -13.588 15.808 19.161 1.00 56.03 87 TYR A O 1
ATOM 680 N N . THR A 1 88 ? -12.541 17.775 19.359 1.00 60.88 88 THR A N 1
ATOM 681 C CA . THR A 1 88 ? -13.120 18.423 18.180 1.00 60.88 88 THR A CA 1
ATOM 682 C C . THR A 1 88 ? -12.535 17.831 16.893 1.00 60.88 88 THR A C 1
ATOM 684 O O . THR A 1 88 ? -11.404 17.347 16.890 1.00 60.88 88 THR A O 1
ATOM 687 N N . GLN A 1 89 ? -13.267 17.919 15.776 1.00 58.16 89 GLN A N 1
ATOM 688 C CA . GLN A 1 89 ? -12.797 17.547 14.428 1.00 58.16 89 GLN A CA 1
ATOM 689 C C . GLN A 1 89 ? -11.392 18.107 14.125 1.00 58.16 89 GLN A C 1
ATOM 691 O O . GLN A 1 89 ? -10.520 17.401 13.624 1.00 58.16 89 GLN A O 1
ATOM 696 N N . LYS A 1 90 ? -11.140 19.347 14.558 1.00 63.25 90 LYS A N 1
ATOM 697 C CA . LYS A 1 90 ? -9.845 20.026 14.462 1.00 63.25 90 LYS A CA 1
ATOM 698 C C . LYS A 1 90 ? -8.722 19.290 15.199 1.00 63.25 90 LYS A C 1
ATOM 700 O O . LYS A 1 90 ? -7.608 19.229 14.705 1.00 63.25 90 LYS A O 1
ATOM 705 N N . GLN A 1 91 ? -9.002 18.681 16.350 1.00 63.81 91 GLN A N 1
ATOM 706 C CA . GLN A 1 91 ? -8.009 17.906 17.096 1.00 63.81 91 GLN A CA 1
ATOM 707 C C . GLN A 1 91 ? -7.697 16.556 16.434 1.00 63.81 91 GLN A C 1
ATOM 709 O O . GLN A 1 91 ? -6.562 16.096 16.532 1.00 63.81 91 GLN A O 1
ATOM 714 N N . ILE A 1 92 ? -8.658 15.935 15.739 1.00 64.94 92 ILE A N 1
ATOM 715 C CA . ILE A 1 92 ? -8.401 14.736 14.919 1.00 64.94 92 ILE A CA 1
ATOM 716 C C . ILE A 1 92 ? -7.520 15.117 13.729 1.00 64.94 92 ILE A C 1
ATOM 718 O O . ILE A 1 92 ? -6.497 14.477 13.487 1.00 64.94 92 ILE A O 1
ATOM 722 N N . GLU A 1 93 ? -7.872 16.198 13.035 1.00 64.69 93 GLU A N 1
ATOM 723 C CA . GLU A 1 93 ? -7.064 16.753 11.949 1.00 64.69 93 GLU A CA 1
ATOM 724 C C . GLU A 1 93 ? -5.659 17.128 12.429 1.00 64.69 93 GLU A C 1
ATOM 726 O O . GLU A 1 93 ? -4.689 16.837 11.739 1.00 64.69 93 GLU A O 1
ATOM 731 N N . ASP A 1 94 ? -5.515 17.687 13.631 1.00 66.56 94 ASP A N 1
ATOM 732 C CA . ASP A 1 94 ? -4.217 18.007 14.225 1.00 66.56 94 ASP A CA 1
ATOM 733 C C . ASP A 1 94 ? -3.401 16.752 14.557 1.00 66.56 94 ASP A C 1
ATOM 735 O O . ASP A 1 94 ? -2.186 16.757 14.372 1.00 66.56 94 ASP A O 1
ATOM 739 N N . VAL A 1 95 ? -4.023 15.661 15.022 1.00 64.19 95 VAL A N 1
ATOM 740 C CA . VAL A 1 95 ? -3.326 14.377 15.228 1.00 64.19 95 VAL A CA 1
ATOM 741 C C . VAL A 1 95 ? -2.846 13.815 13.892 1.00 64.19 95 VAL A C 1
ATOM 743 O O . VAL A 1 95 ? -1.676 13.455 13.770 1.00 64.19 95 VAL A O 1
ATOM 746 N N . VAL A 1 96 ? -3.707 13.811 12.871 1.00 62.31 96 VAL A N 1
ATOM 747 C CA . VAL A 1 96 ? -3.358 13.361 11.515 1.00 62.31 96 VAL A CA 1
ATOM 748 C C . VAL A 1 96 ? -2.268 14.246 10.895 1.00 62.31 96 VAL A C 1
ATOM 750 O O . VAL A 1 96 ? -1.375 13.729 10.228 1.00 62.31 96 VAL A O 1
ATOM 753 N N . ARG A 1 97 ? -2.287 15.562 11.151 1.00 61.97 97 ARG A N 1
ATOM 754 C CA . ARG A 1 97 ? -1.269 16.529 10.698 1.00 61.97 97 ARG A CA 1
ATOM 755 C C . ARG A 1 97 ? 0.051 16.428 11.467 1.00 61.97 97 ARG A C 1
ATOM 757 O O . ARG A 1 97 ? 1.097 16.737 10.901 1.00 61.97 97 ARG A O 1
ATOM 764 N N . LYS A 1 98 ? 0.024 16.030 12.746 1.00 59.28 98 LYS A N 1
ATOM 765 C CA . LYS A 1 98 ? 1.229 15.827 13.574 1.00 59.28 98 LYS A CA 1
ATOM 766 C C . LYS A 1 98 ? 2.007 14.575 13.184 1.00 59.28 98 LYS A C 1
ATOM 768 O O . LYS A 1 98 ? 3.215 14.534 13.413 1.00 59.28 98 LYS A O 1
ATOM 773 N N . VAL A 1 99 ? 1.358 13.585 12.566 1.00 59.97 99 VAL A N 1
ATOM 774 C CA . VAL A 1 99 ? 2.078 12.521 11.858 1.00 59.97 99 VAL A CA 1
ATOM 775 C C . VAL A 1 99 ? 2.775 13.173 10.663 1.00 59.97 99 VAL A C 1
ATOM 777 O O . VAL A 1 99 ? 2.149 13.656 9.724 1.00 59.97 99 VAL A O 1
ATOM 780 N N . ARG A 1 100 ? 4.101 13.289 10.733 1.00 58.56 100 ARG A N 1
ATOM 781 C CA . ARG A 1 100 ? 4.909 13.973 9.720 1.00 58.56 100 ARG A CA 1
ATOM 782 C C . ARG A 1 100 ? 5.026 13.094 8.466 1.00 58.56 100 ARG A C 1
ATOM 784 O O . ARG A 1 100 ? 6.031 12.422 8.289 1.00 58.56 100 ARG A O 1
ATOM 791 N N . TRP A 1 101 ? 4.052 13.168 7.557 1.00 64.69 101 TRP A N 1
ATOM 792 C CA . TRP A 1 101 ? 4.000 12.437 6.268 1.00 64.69 101 TRP A CA 1
ATOM 793 C C . TRP A 1 101 ? 5.037 12.877 5.213 1.00 64.69 101 TRP A C 1
ATOM 795 O O . TRP A 1 101 ? 4.939 12.548 4.037 1.00 64.69 101 TRP A O 1
ATOM 805 N N . ARG A 1 102 ? 6.026 13.684 5.606 1.00 53.88 102 ARG A N 1
ATOM 806 C CA . ARG A 1 102 ? 6.763 14.614 4.731 1.00 53.88 102 ARG A CA 1
ATOM 807 C C . ARG A 1 102 ? 7.799 13.974 3.785 1.00 53.88 102 ARG A C 1
ATOM 809 O O . ARG A 1 102 ? 8.662 14.703 3.311 1.00 53.88 102 ARG A O 1
ATOM 816 N N . LYS A 1 103 ? 7.768 12.655 3.565 1.00 53.44 103 LYS A N 1
ATOM 817 C CA . LYS A 1 103 ? 8.776 11.922 2.768 1.00 53.44 103 LYS A CA 1
ATOM 818 C C . LYS A 1 103 ? 8.246 10.691 2.002 1.00 53.44 103 LYS A C 1
ATOM 820 O O . LYS A 1 103 ? 9.045 9.842 1.634 1.00 53.44 103 LYS A O 1
ATOM 825 N N . MET A 1 104 ? 6.931 10.549 1.815 1.00 51.84 104 MET A N 1
ATOM 826 C CA . MET A 1 104 ? 6.354 9.387 1.104 1.00 51.84 104 MET A CA 1
ATOM 827 C C . MET A 1 104 ? 6.143 9.605 -0.403 1.00 51.84 104 MET A C 1
ATOM 829 O O . MET A 1 104 ? 5.876 8.641 -1.112 1.00 51.84 104 MET A O 1
ATOM 833 N N . THR A 1 105 ? 6.288 10.844 -0.879 1.00 49.31 105 THR A N 1
ATOM 834 C CA . THR A 1 105 ? 6.229 11.232 -2.297 1.00 49.31 105 THR A CA 1
ATOM 835 C C . THR A 1 105 ? 7.577 11.761 -2.741 1.00 49.31 105 THR A C 1
ATOM 837 O O . THR A 1 105 ? 8.115 12.612 -1.986 1.00 49.31 105 THR A O 1
#

Organism: Ciona savignyi (NCBI:txid51511)

Sequence (105 aa):
MNLASNIIFSNGELDPWKDGGVLHDLSPTLVALLVEEGAHHLDLRGSNPDDPASVIKVRQQELEIIKGWIAQHWAKKLGNTRGLKSYTQKQIEDVVRKVRWRKMT

pLDDT: mean 84.94, std 17.59, range [47.66, 98.81]

Foldseek 3Di:
DDPDFQDEAEAEPQEPCVVVTDQQAPDPGRGYAYQYNDYDPPLPDWDDPPRPPSSLVVLVVNLVSVLVVLLVVLVVVQVPCPDDPGDDPVVSVVVSVVPCPPTSD